Protein AF-A0A2V2N731-F1 (afdb_monomer_lite)

Structure (mmCIF, N/CA/C/O backbone):
data_AF-A0A2V2N731-F1
#
_entry.id   AF-A0A2V2N731-F1
#
loop_
_atom_site.group_PDB
_atom_site.id
_atom_site.type_symbol
_atom_site.label_atom_id
_atom_site.label_alt_id
_atom_site.label_comp_id
_atom_site.label_asym_id
_atom_site.label_entity_id
_atom_site.label_seq_id
_atom_site.pdbx_PDB_ins_code
_atom_site.Cartn_x
_atom_site.Cartn_y
_atom_site.Cartn_z
_atom_site.occupancy
_atom_site.B_iso_or_equiv
_atom_site.auth_seq_id
_atom_site.auth_comp_id
_atom_site.auth_asym_id
_atom_site.auth_atom_id
_atom_site.pdbx_PDB_model_num
ATOM 1 N N . MET A 1 1 ? -15.182 -14.551 -12.763 1.00 50.22 1 MET A N 1
ATOM 2 C CA . MET A 1 1 ? -14.120 -13.848 -13.514 1.00 50.22 1 MET A CA 1
ATOM 3 C C . MET A 1 1 ? -13.292 -13.022 -12.537 1.00 50.22 1 MET A C 1
ATOM 5 O O . MET A 1 1 ? -13.684 -11.914 -12.189 1.00 50.22 1 MET A O 1
ATOM 9 N N . THR A 1 2 ? -12.198 -13.574 -12.020 1.00 58.66 2 THR A N 1
ATOM 10 C CA . THR A 1 2 ? -11.233 -12.836 -11.190 1.00 58.66 2 THR A CA 1
ATOM 11 C C . THR A 1 2 ? -10.030 -12.498 -12.057 1.00 58.66 2 THR A C 1
ATOM 13 O O . THR A 1 2 ? -9.390 -13.401 -12.575 1.00 58.66 2 THR A O 1
ATOM 16 N N . ARG A 1 3 ? -9.729 -11.208 -12.248 1.00 71.00 3 ARG A N 1
ATOM 17 C CA . ARG A 1 3 ? -8.491 -10.771 -12.914 1.00 71.00 3 ARG A CA 1
ATOM 18 C C . ARG A 1 3 ? -7.472 -10.463 -11.817 1.00 71.00 3 ARG A C 1
ATOM 20 O O . ARG A 1 3 ? -7.626 -9.434 -11.150 1.00 71.00 3 ARG A O 1
ATOM 27 N N . PRO A 1 4 ? -6.504 -11.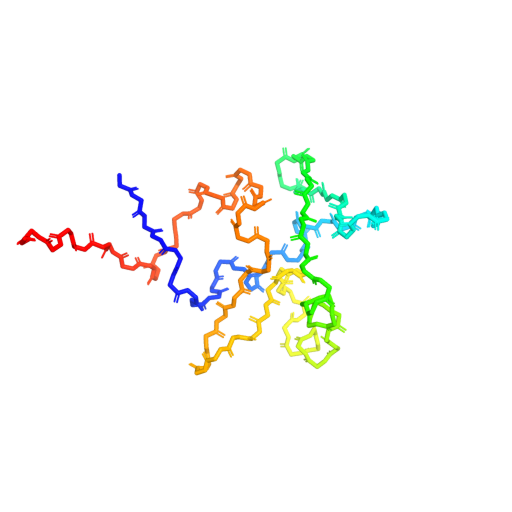350 -11.541 1.00 80.06 4 PRO A N 1
ATOM 28 C CA . PRO A 1 4 ? -5.534 -11.128 -10.475 1.00 80.06 4 PRO A CA 1
ATOM 29 C C . PRO A 1 4 ? -4.680 -9.894 -10.776 1.00 80.06 4 PRO A C 1
ATOM 31 O O . PRO A 1 4 ? -4.461 -9.514 -11.926 1.00 80.06 4 PRO A O 1
ATOM 34 N N . CYS A 1 5 ? -4.185 -9.250 -9.721 1.00 88.12 5 CYS A N 1
ATOM 35 C CA . CYS A 1 5 ? -3.274 -8.124 -9.875 1.00 88.12 5 CYS A CA 1
ATOM 36 C C . CYS A 1 5 ? -1.959 -8.588 -10.514 1.00 88.12 5 CYS A C 1
ATOM 38 O O . CYS A 1 5 ? -1.282 -9.446 -9.959 1.00 88.12 5 CYS A O 1
ATOM 40 N N . ASN A 1 6 ? -1.552 -7.958 -11.615 1.00 89.44 6 ASN A N 1
ATOM 41 C CA . ASN A 1 6 ? -0.284 -8.242 -12.297 1.00 89.44 6 ASN A CA 1
ATOM 42 C C . ASN A 1 6 ? 0.888 -7.344 -11.856 1.00 89.44 6 ASN A C 1
ATOM 44 O O . ASN A 1 6 ? 1.900 -7.266 -12.545 1.00 89.44 6 ASN A O 1
ATOM 48 N N . GLY A 1 7 ? 0.732 -6.583 -10.770 1.00 91.31 7 GLY A N 1
ATOM 49 C CA . GLY A 1 7 ? 1.798 -5.718 -10.258 1.00 91.31 7 GLY A CA 1
ATOM 50 C C . GLY A 1 7 ? 2.110 -4.480 -11.110 1.00 91.31 7 GLY A C 1
ATOM 51 O O . GLY A 1 7 ? 3.128 -3.839 -10.881 1.00 91.31 7 GLY A O 1
ATOM 52 N N . CYS A 1 8 ? 1.246 -4.071 -12.052 1.00 92.38 8 CYS A N 1
ATOM 53 C CA . CYS A 1 8 ? 1.496 -2.877 -12.880 1.00 92.38 8 CYS A CA 1
ATOM 54 C C . CYS A 1 8 ? 1.456 -1.536 -12.113 1.00 92.38 8 CYS A C 1
ATOM 56 O O . CYS A 1 8 ? 1.799 -0.489 -12.663 1.00 92.38 8 CYS A O 1
ATOM 58 N N . GLY A 1 9 ? 0.949 -1.526 -10.875 1.00 91.50 9 GLY A N 1
ATOM 59 C CA . GLY A 1 9 ? 0.869 -0.345 -10.006 1.00 91.50 9 GLY A CA 1
ATOM 60 C C . GLY A 1 9 ? -0.167 0.719 -10.401 1.00 91.50 9 GLY A C 1
ATOM 61 O O . GLY A 1 9 ? -0.491 1.569 -9.574 1.00 91.50 9 GLY A O 1
ATOM 62 N N . LYS A 1 10 ? -0.746 0.676 -11.610 1.00 91.56 10 LYS A N 1
ATOM 63 C CA . LYS A 1 10 ? -1.618 1.737 -12.162 1.00 91.56 10 LYS A CA 1
ATOM 64 C C . LYS A 1 10 ? -2.793 2.119 -11.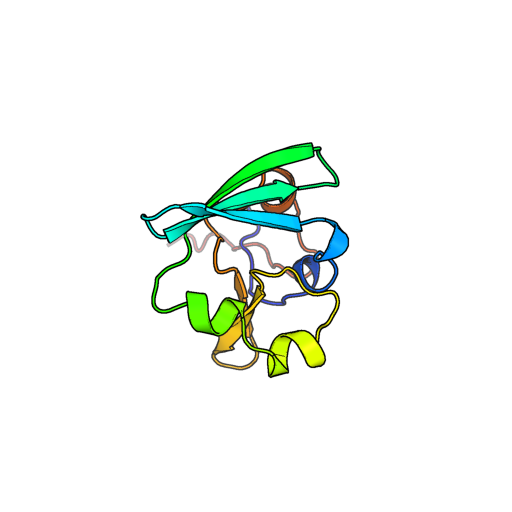258 1.00 91.56 10 LYS A C 1
ATOM 66 O O . LYS A 1 10 ? -3.038 3.307 -11.064 1.00 91.56 10 LYS A O 1
ATOM 71 N N . CYS A 1 11 ? -3.486 1.138 -10.679 1.00 90.69 11 CYS A N 1
ATOM 72 C CA . CYS A 1 11 ? -4.598 1.394 -9.759 1.00 90.69 11 CYS A CA 1
ATOM 73 C C . CYS A 1 11 ? -4.133 1.968 -8.413 1.00 90.69 11 CYS A C 1
ATOM 75 O O . CYS A 1 11 ? -4.821 2.798 -7.833 1.00 90.69 11 CYS A O 1
ATOM 77 N N . CYS A 1 12 ? -2.950 1.584 -7.932 1.00 94.44 12 CYS A N 1
ATOM 78 C CA . CYS A 1 12 ? -2.422 2.008 -6.637 1.00 94.44 12 CYS A CA 1
ATOM 79 C C . CYS A 1 12 ? -1.726 3.379 -6.682 1.00 94.44 12 CYS A C 1
ATOM 81 O O . CYS A 1 12 ? -1.669 4.057 -5.658 1.00 94.44 12 CYS A O 1
ATOM 83 N N . MET A 1 13 ? -1.217 3.813 -7.840 1.00 94.94 13 MET A N 1
ATOM 84 C CA . MET A 1 13 ? -0.401 5.031 -8.002 1.00 94.94 13 MET A CA 1
ATOM 85 C C . MET A 1 13 ? -1.088 6.349 -7.611 1.00 94.94 13 MET A C 1
ATOM 87 O O . MET A 1 13 ? -0.401 7.342 -7.397 1.00 94.94 13 MET A O 1
ATOM 91 N N . ASN A 1 14 ? -2.419 6.372 -7.505 1.00 93.19 14 ASN A N 1
ATOM 92 C CA . ASN A 1 14 ? -3.193 7.574 -7.165 1.00 93.19 14 ASN A CA 1
ATOM 93 C C . ASN A 1 14 ? -4.100 7.389 -5.936 1.00 93.19 14 ASN A C 1
ATOM 95 O O . ASN A 1 14 ? -5.023 8.172 -5.711 1.00 93.19 14 ASN A O 1
ATOM 99 N N . MET A 1 15 ? -3.855 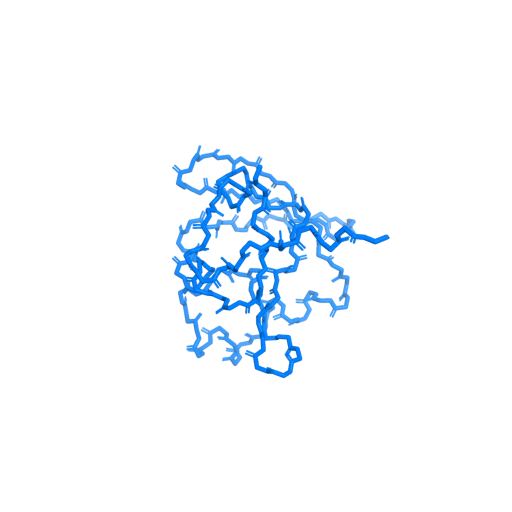6.349 -5.137 1.00 94.00 15 MET A N 1
ATOM 100 C CA . MET A 1 15 ? -4.738 5.963 -4.033 1.00 94.00 15 MET A CA 1
ATOM 101 C C . MET A 1 15 ? -4.405 6.614 -2.688 1.00 94.00 15 MET A C 1
ATOM 103 O O . MET A 1 15 ? -5.146 6.404 -1.730 1.00 94.00 15 MET A O 1
ATOM 107 N N . ARG A 1 16 ? -3.338 7.420 -2.575 1.00 94.69 16 ARG A N 1
ATOM 108 C CA . ARG A 1 16 ? -2.912 7.970 -1.273 1.00 94.69 16 ARG A CA 1
ATOM 109 C C . ARG A 1 16 ? -4.011 8.718 -0.533 1.00 94.69 16 ARG A C 1
ATOM 111 O O . ARG A 1 16 ? -4.227 8.488 0.647 1.00 94.69 16 ARG A O 1
ATOM 118 N N . GLN A 1 17 ? -4.715 9.595 -1.241 1.00 94.12 17 GLN A N 1
ATOM 119 C CA . GLN A 1 17 ? -5.793 10.412 -0.679 1.00 94.12 17 GLN A CA 1
ATOM 120 C C . GLN A 1 17 ? -6.977 9.584 -0.151 1.00 94.12 17 GLN A C 1
ATOM 122 O O . GLN A 1 17 ? -7.744 10.061 0.687 1.00 94.12 17 GLN A O 1
ATOM 127 N N . TYR A 1 18 ? -7.113 8.343 -0.626 1.00 95.69 18 TYR A N 1
ATOM 128 C CA . TYR A 1 18 ? -8.210 7.456 -0.266 1.00 95.69 18 TYR A CA 1
ATOM 129 C C . TYR A 1 18 ? -7.875 6.495 0.867 1.00 95.69 18 TYR A C 1
ATOM 131 O O . TYR A 1 18 ? -8.785 5.852 1.371 1.00 95.69 18 TYR A O 1
ATOM 139 N N . ILE A 1 19 ? -6.613 6.397 1.290 1.00 96.19 19 ILE A N 1
ATOM 140 C CA . ILE A 1 19 ? -6.180 5.473 2.340 1.00 96.19 19 ILE A CA 1
ATOM 141 C C . ILE A 1 19 ? -5.580 6.269 3.494 1.00 96.19 19 ILE A C 1
ATOM 143 O O . ILE A 1 19 ? -4.484 6.818 3.390 1.00 96.19 19 ILE A O 1
ATOM 147 N N . ARG A 1 20 ? -6.298 6.309 4.618 1.00 95.94 20 ARG A N 1
ATOM 148 C CA . ARG A 1 20 ? -5.794 6.861 5.877 1.00 95.94 20 ARG A CA 1
ATOM 149 C C . ARG A 1 20 ? -5.275 5.733 6.746 1.00 95.94 20 ARG A C 1
ATOM 151 O O . ARG A 1 20 ? -6.001 4.781 7.016 1.00 95.94 20 ARG A O 1
ATOM 158 N N . ILE A 1 21 ? -4.034 5.868 7.190 1.00 94.75 21 ILE A N 1
ATOM 159 C CA . ILE A 1 21 ? -3.425 4.978 8.174 1.00 94.75 21 ILE A CA 1
ATOM 160 C C . ILE A 1 21 ? -3.559 5.650 9.534 1.00 94.75 21 ILE A C 1
ATOM 162 O O . ILE A 1 21 ? -3.165 6.802 9.701 1.00 94.75 21 ILE A O 1
ATOM 166 N N . GLY A 1 22 ? -4.160 4.936 10.473 1.00 93.50 22 GLY A N 1
ATOM 167 C CA . GLY A 1 22 ? -4.252 5.311 11.873 1.00 93.50 22 GLY A CA 1
ATOM 168 C C . GLY A 1 22 ? -3.161 4.641 12.702 1.00 93.50 22 GLY A C 1
ATOM 169 O O . GLY A 1 22 ? -2.037 4.427 12.250 1.00 93.50 22 GLY A O 1
ATOM 170 N N . ASN A 1 23 ? -3.513 4.296 13.937 1.00 92.06 23 ASN A N 1
ATOM 171 C CA . ASN A 1 23 ? -2.582 3.709 14.892 1.00 92.06 23 ASN A CA 1
ATOM 172 C C . ASN A 1 23 ? -2.159 2.295 14.484 1.00 92.06 23 ASN A C 1
ATOM 174 O O . ASN A 1 23 ? -2.966 1.514 13.959 1.00 92.06 23 ASN A O 1
ATOM 178 N N . GLN A 1 24 ? -0.905 1.977 14.799 1.00 91.69 24 GLN A N 1
ATOM 179 C CA . GLN A 1 24 ? -0.354 0.632 14.751 1.00 91.69 24 GLN A CA 1
ATOM 180 C C . GLN A 1 24 ? -0.626 -0.085 16.081 1.00 91.69 24 GLN A C 1
ATOM 182 O O . GLN A 1 24 ? -0.374 0.456 17.157 1.00 91.69 24 GLN A O 1
ATOM 187 N N . SER A 1 25 ? -1.140 -1.306 16.003 1.00 87.81 25 SER A N 1
ATOM 188 C CA . SER A 1 25 ? -1.276 -2.234 17.121 1.00 87.81 25 SER A CA 1
ATOM 189 C C . SER A 1 25 ? 0.046 -2.963 17.380 1.00 87.81 25 SER A C 1
ATOM 191 O O . SER A 1 25 ? 0.870 -3.133 16.479 1.00 87.81 25 SER A O 1
ATOM 193 N N . SER A 1 26 ? 0.245 -3.442 18.610 1.00 82.38 26 SER A N 1
ATOM 194 C CA . SER A 1 26 ? 1.465 -4.157 19.023 1.00 82.38 26 SER A CA 1
ATOM 195 C C . SER A 1 26 ? 1.751 -5.430 18.215 1.00 82.38 26 SER A C 1
ATOM 197 O O . SER A 1 26 ? 2.893 -5.874 18.161 1.00 82.38 26 SER A O 1
ATOM 199 N N . ASP A 1 27 ? 0.744 -5.997 17.547 1.00 84.31 27 ASP A N 1
ATOM 200 C CA . ASP A 1 27 ? 0.848 -7.197 16.712 1.00 84.31 27 ASP A CA 1
ATOM 201 C C . ASP A 1 27 ? 1.234 -6.912 15.245 1.00 84.31 27 ASP A C 1
ATOM 203 O O . ASP A 1 27 ? 1.159 -7.814 14.404 1.00 84.31 27 ASP A O 1
ATOM 207 N N . GLY A 1 28 ? 1.616 -5.672 14.917 1.00 83.06 28 GLY A N 1
ATOM 208 C CA . GLY A 1 28 ? 2.011 -5.270 13.564 1.00 83.06 28 GLY A CA 1
ATOM 209 C C . GLY A 1 28 ? 0.841 -4.978 12.620 1.00 83.06 28 GLY A C 1
ATOM 210 O O . GLY A 1 28 ? 1.042 -4.870 11.408 1.00 83.06 28 GLY A O 1
ATOM 211 N N . ARG A 1 29 ? -0.385 -4.858 13.143 1.00 92.94 29 ARG A N 1
ATOM 212 C CA . ARG A 1 29 ? -1.541 -4.398 12.366 1.00 92.94 29 ARG A CA 1
ATOM 213 C C . ARG A 1 29 ? -1.681 -2.885 12.405 1.00 92.94 29 ARG A C 1
ATOM 215 O O . ARG A 1 29 ? -1.428 -2.252 13.421 1.00 92.94 29 ARG A O 1
ATOM 222 N N . PHE A 1 30 ? -2.161 -2.315 11.313 1.00 94.69 30 PHE A N 1
ATOM 223 C CA . PHE A 1 30 ? -2.516 -0.908 11.201 1.00 94.69 30 PHE A CA 1
ATOM 224 C C . PHE A 1 30 ? -4.032 -0.777 11.118 1.00 94.69 30 PHE A C 1
ATOM 226 O O . PHE A 1 30 ? -4.677 -1.431 10.295 1.00 94.69 30 PHE A O 1
ATOM 233 N N . SER A 1 31 ? -4.603 0.092 11.949 1.00 96.31 31 SER A N 1
ATOM 234 C CA . SER A 1 31 ? -5.976 0.562 11.751 1.00 96.31 31 SER A CA 1
ATOM 235 C C . SER A 1 31 ? -6.010 1.492 10.542 1.00 96.31 31 SER A C 1
ATOM 237 O O . SER A 1 31 ? -5.176 2.385 10.430 1.00 96.31 31 SER A O 1
ATOM 239 N N . CYS A 1 32 ? -6.920 1.262 9.601 1.00 97.06 32 CYS A N 1
ATOM 240 C CA . CYS A 1 32 ? -6.979 2.013 8.351 1.00 97.06 32 CYS A CA 1
ATOM 241 C C . CYS A 1 32 ? -8.416 2.392 7.988 1.00 97.06 32 CYS A C 1
ATOM 243 O O . CYS A 1 32 ? -9.376 1.744 8.406 1.00 97.06 32 CYS A O 1
ATOM 245 N N . GLU A 1 33 ? -8.557 3.434 7.174 1.00 97.56 33 GLU A N 1
ATOM 246 C CA . GLU A 1 33 ? -9.831 3.864 6.599 1.00 97.56 33 GLU A CA 1
ATOM 247 C C . GLU A 1 33 ? -9.672 4.090 5.093 1.00 97.56 33 GLU A C 1
ATOM 249 O O . GLU A 1 33 ? -8.790 4.835 4.653 1.00 97.56 33 GLU A O 1
ATOM 254 N N . CYS A 1 34 ? -10.555 3.479 4.302 1.00 96.81 34 CYS A N 1
ATOM 255 C CA . CYS A 1 34 ? -10.768 3.863 2.916 1.00 96.81 34 CYS A CA 1
ATOM 256 C C . CYS A 1 34 ? -11.745 5.043 2.875 1.00 96.81 34 CYS A C 1
ATOM 258 O O . CYS A 1 34 ? -12.949 4.876 3.056 1.00 96.81 34 CYS A O 1
ATOM 260 N N . THR A 1 35 ? -11.252 6.257 2.643 1.00 96.44 35 THR A N 1
ATOM 261 C CA . THR A 1 35 ? -12.065 7.480 2.769 1.00 96.44 35 THR A CA 1
ATOM 262 C C . THR A 1 35 ? -13.127 7.621 1.681 1.00 96.44 35 THR A C 1
ATOM 264 O O . THR A 1 35 ? -14.096 8.356 1.895 1.00 96.44 35 THR A O 1
ATOM 267 N N . LEU A 1 36 ? -12.949 6.917 0.554 1.00 93.50 36 LEU A N 1
ATOM 268 C CA . LEU A 1 36 ? -13.890 6.857 -0.565 1.00 93.50 36 LEU A CA 1
ATOM 269 C C . LEU A 1 36 ? -15.173 6.109 -0.182 1.00 93.50 36 LEU A C 1
ATOM 271 O O . LEU A 1 36 ? -16.264 6.577 -0.485 1.00 93.50 36 LEU A O 1
ATOM 275 N N . THR A 1 37 ? -15.043 4.972 0.507 1.00 95.31 37 THR A N 1
ATOM 276 C CA . THR A 1 37 ? -16.173 4.121 0.921 1.00 95.31 37 THR A CA 1
ATOM 277 C C . THR A 1 37 ? -16.533 4.262 2.399 1.00 95.31 37 THR A C 1
ATOM 279 O O . THR A 1 37 ? -17.521 3.682 2.838 1.00 95.31 37 THR A O 1
ATOM 282 N N . LYS A 1 38 ? -15.735 5.007 3.176 1.00 96.25 38 LYS A N 1
ATOM 283 C CA . LYS A 1 38 ? -15.786 5.075 4.651 1.00 96.25 38 LYS A CA 1
ATOM 284 C C . LYS A 1 38 ? -15.560 3.727 5.342 1.00 96.25 38 LYS A C 1
ATOM 286 O O . LYS A 1 38 ? -15.837 3.578 6.531 1.00 96.25 38 LYS A O 1
ATOM 291 N N . GLU A 1 39 ? -15.021 2.753 4.614 1.00 96.94 39 GLU A N 1
ATOM 292 C CA . GLU A 1 39 ? -14.718 1.425 5.132 1.00 96.94 39 GLU A CA 1
ATOM 293 C C . GLU A 1 39 ? -13.515 1.491 6.075 1.00 96.94 39 GLU A C 1
ATOM 295 O O . GLU A 1 39 ? -12.420 1.898 5.681 1.00 96.94 39 GLU A O 1
ATOM 300 N N . LYS A 1 40 ? -13.710 1.055 7.320 1.00 96.88 40 LYS A N 1
ATOM 301 C CA . LYS A 1 40 ? -12.616 0.820 8.265 1.00 96.88 40 LYS A CA 1
ATOM 302 C C . LYS A 1 40 ? -12.126 -0.613 8.108 1.00 96.88 40 LYS A C 1
ATOM 304 O O . LYS A 1 40 ? -12.932 -1.537 8.103 1.00 96.88 40 LYS A O 1
ATOM 309 N N . PHE A 1 41 ? -10.814 -0.794 8.021 1.00 95.75 41 PHE A N 1
ATOM 310 C CA . PHE A 1 41 ? -10.196 -2.108 7.866 1.00 95.75 41 PHE A CA 1
ATOM 311 C C . PHE A 1 41 ? -8.907 -2.212 8.685 1.00 95.75 41 PHE A C 1
ATOM 313 O O . PHE A 1 41 ? -8.343 -1.205 9.124 1.00 95.75 41 PHE A O 1
ATOM 320 N N . GLN A 1 42 ? -8.455 -3.443 8.917 1.00 96.12 42 GLN A N 1
ATOM 321 C CA . GLN A 1 42 ? -7.154 -3.714 9.520 1.00 96.12 42 GLN A CA 1
ATOM 322 C C . GLN A 1 42 ? -6.214 -4.290 8.477 1.00 96.12 42 GLN A C 1
ATOM 324 O O . GLN A 1 42 ? -6.585 -5.208 7.756 1.00 96.12 42 GLN A O 1
ATOM 329 N N . ALA A 1 43 ? -4.998 -3.761 8.440 1.00 95.56 43 ALA A N 1
ATOM 330 C CA . ALA A 1 43 ? -3.946 -4.187 7.535 1.00 95.56 43 ALA A CA 1
ATOM 331 C C . ALA A 1 43 ? -2.782 -4.770 8.332 1.00 95.56 43 ALA A C 1
ATOM 333 O O . ALA A 1 43 ? -2.164 -4.057 9.123 1.00 95.56 43 ALA A O 1
ATOM 334 N N . ARG A 1 44 ? -2.452 -6.045 8.125 1.00 94.31 44 ARG A N 1
ATOM 335 C CA . ARG A 1 44 ? -1.218 -6.631 8.645 1.00 94.31 44 ARG A CA 1
ATOM 336 C C . ARG A 1 44 ? -0.086 -6.350 7.662 1.00 94.31 44 ARG A C 1
ATOM 338 O O . ARG A 1 44 ? -0.152 -6.750 6.505 1.00 94.31 44 ARG A O 1
ATOM 345 N N . VAL A 1 45 ? 0.972 -5.704 8.142 1.00 91.50 45 VAL A N 1
ATOM 346 C CA . VAL A 1 45 ? 2.229 -5.552 7.397 1.00 91.50 45 VAL A CA 1
ATOM 347 C C . VAL A 1 45 ? 3.291 -6.371 8.117 1.00 91.50 45 VAL A C 1
ATOM 349 O O . VAL A 1 45 ? 3.383 -6.338 9.346 1.00 91.50 45 VAL A O 1
ATOM 352 N N . SER A 1 46 ? 4.064 -7.161 7.370 1.00 87.12 46 SER A N 1
ATOM 353 C CA . SER A 1 46 ? 5.152 -7.939 7.962 1.00 87.12 46 SER A CA 1
ATOM 354 C C . SER A 1 46 ? 6.208 -6.991 8.542 1.00 87.12 46 SER A C 1
ATOM 356 O O . SER A 1 46 ? 6.471 -5.930 7.978 1.00 87.12 46 SER A O 1
ATOM 358 N N . SER A 1 47 ? 6.863 -7.374 9.639 1.00 83.25 47 SER A N 1
ATOM 359 C CA . SER A 1 47 ? 7.928 -6.553 10.235 1.00 83.25 47 SER A CA 1
ATOM 360 C C . SER A 1 47 ? 9.066 -6.250 9.251 1.00 83.25 47 SER A C 1
ATOM 362 O O . SER A 1 47 ? 9.672 -5.184 9.327 1.00 83.25 47 SER A O 1
ATOM 364 N N . LYS A 1 48 ? 9.315 -7.156 8.295 1.00 83.69 48 LYS A N 1
ATOM 365 C CA . LYS A 1 48 ? 10.308 -6.996 7.224 1.00 83.69 48 LYS A CA 1
ATOM 366 C C . LYS A 1 48 ? 9.887 -5.958 6.178 1.00 83.69 48 LYS A C 1
ATOM 368 O O . LYS A 1 48 ? 10.744 -5.302 5.594 1.00 83.69 48 LYS A O 1
ATOM 373 N N . ASP A 1 49 ? 8.585 -5.781 5.964 1.00 87.38 49 ASP A N 1
ATOM 374 C CA . ASP A 1 49 ? 8.039 -4.857 4.967 1.00 87.38 49 ASP A CA 1
ATOM 375 C C . ASP A 1 49 ? 7.672 -3.483 5.538 1.00 87.38 49 ASP A C 1
ATOM 377 O O . ASP A 1 49 ? 7.545 -2.522 4.778 1.00 87.38 49 ASP A O 1
ATOM 381 N N . THR A 1 50 ? 7.567 -3.345 6.864 1.00 85.62 50 THR A N 1
ATOM 382 C CA . THR A 1 50 ? 7.294 -2.055 7.516 1.00 85.62 50 THR A CA 1
ATOM 383 C C . THR A 1 50 ? 8.312 -0.988 7.108 1.00 85.62 50 THR A C 1
ATOM 385 O O . THR A 1 50 ? 7.933 0.143 6.824 1.00 85.62 50 THR A O 1
ATOM 388 N N . ALA A 1 51 ? 9.598 -1.335 6.992 1.00 86.19 51 ALA A N 1
ATOM 389 C CA . ALA A 1 51 ? 10.621 -0.391 6.535 1.00 86.19 51 ALA A CA 1
ATOM 390 C C . ALA A 1 51 ? 10.367 0.106 5.097 1.00 86.19 51 ALA A C 1
ATOM 392 O O . ALA A 1 51 ? 10.573 1.282 4.807 1.00 86.19 51 ALA A O 1
ATOM 393 N N . ARG A 1 52 ? 9.861 -0.766 4.214 1.00 88.38 52 ARG A N 1
ATOM 394 C CA . ARG A 1 52 ? 9.555 -0.441 2.809 1.00 88.38 52 ARG A CA 1
ATOM 395 C C . ARG A 1 52 ? 8.338 0.473 2.690 1.00 88.38 52 ARG A C 1
ATOM 397 O O . ARG A 1 52 ? 8.313 1.353 1.839 1.00 88.38 52 ARG A O 1
ATOM 404 N N . MET A 1 53 ? 7.353 0.302 3.571 1.00 86.69 53 MET A N 1
ATOM 405 C CA . MET A 1 53 ? 6.179 1.178 3.670 1.00 86.69 53 MET A CA 1
ATOM 406 C C . MET A 1 53 ? 6.564 2.643 3.954 1.00 86.69 53 MET A C 1
ATOM 408 O O . MET A 1 53 ? 5.930 3.576 3.455 1.00 86.69 53 MET A O 1
ATOM 412 N N . PHE A 1 54 ? 7.631 2.854 4.731 1.00 85.19 54 PHE A N 1
ATOM 413 C CA . PHE A 1 54 ? 8.134 4.178 5.108 1.00 85.19 54 PHE A CA 1
ATOM 414 C C . PHE A 1 54 ? 9.349 4.641 4.286 1.00 85.19 54 PHE A C 1
ATOM 416 O O . PHE A 1 54 ? 10.030 5.589 4.686 1.00 85.19 54 PHE A O 1
ATOM 423 N N . ASP A 1 55 ? 9.620 4.018 3.134 1.00 90.00 55 ASP A N 1
ATOM 424 C CA . ASP A 1 55 ? 10.706 4.441 2.249 1.00 90.00 55 ASP A CA 1
ATOM 425 C C . ASP A 1 55 ? 10.440 5.844 1.678 1.00 90.00 55 ASP A C 1
ATOM 427 O O . ASP A 1 55 ? 9.550 6.067 0.849 1.00 90.00 55 ASP A O 1
ATOM 431 N N . ARG A 1 56 ? 11.258 6.808 2.109 1.00 89.00 56 ARG A N 1
ATOM 432 C CA . ARG A 1 56 ? 11.149 8.208 1.689 1.00 89.00 56 ARG A CA 1
ATOM 433 C C . ARG A 1 56 ? 11.458 8.401 0.209 1.00 89.00 56 ARG A C 1
ATOM 435 O O . ARG A 1 56 ? 10.853 9.276 -0.403 1.00 89.00 56 ARG A O 1
ATOM 442 N N . ASN A 1 57 ? 12.353 7.603 -0.374 1.00 91.31 57 ASN A N 1
ATOM 443 C CA . ASN A 1 57 ? 12.700 7.728 -1.790 1.00 91.31 57 ASN A CA 1
ATOM 444 C C . ASN A 1 57 ? 11.508 7.342 -2.666 1.00 91.31 57 ASN A C 1
ATOM 446 O O . ASN A 1 57 ? 11.157 8.069 -3.599 1.00 91.31 57 ASN A O 1
ATOM 450 N N . PHE A 1 58 ? 10.833 6.242 -2.321 1.00 91.00 58 PHE A N 1
ATOM 451 C CA . PHE A 1 58 ? 9.603 5.838 -2.992 1.00 91.00 58 PHE A CA 1
ATOM 452 C C . PHE A 1 58 ? 8.506 6.896 -2.841 1.00 91.00 58 PHE A C 1
ATOM 454 O O . PHE A 1 58 ? 7.906 7.308 -3.834 1.00 91.00 58 PHE A O 1
ATOM 461 N N . GLN A 1 59 ? 8.274 7.385 -1.620 1.00 90.25 59 GLN A N 1
ATOM 462 C CA . GLN A 1 59 ? 7.252 8.403 -1.358 1.00 90.25 59 GLN A CA 1
ATOM 463 C C . GLN A 1 59 ? 7.546 9.735 -2.063 1.00 90.25 59 GLN A C 1
ATOM 465 O O . GLN A 1 59 ? 6.614 10.414 -2.488 1.00 90.25 59 GLN A O 1
ATOM 470 N N . PHE A 1 60 ? 8.819 10.104 -2.221 1.00 93.31 60 PHE A N 1
ATOM 471 C CA . PHE A 1 60 ? 9.220 11.287 -2.978 1.00 93.31 60 PHE A CA 1
ATOM 472 C C . PHE A 1 60 ? 8.973 11.111 -4.480 1.00 93.31 60 PHE A C 1
ATOM 474 O O . PHE A 1 60 ? 8.427 12.002 -5.127 1.00 93.31 60 PHE A O 1
ATOM 481 N N . ARG A 1 61 ? 9.324 9.943 -5.034 1.00 94.19 61 ARG A N 1
ATOM 482 C CA . ARG A 1 61 ? 9.118 9.631 -6.455 1.00 94.19 61 ARG A CA 1
ATOM 483 C C . ARG A 1 61 ? 7.638 9.458 -6.812 1.00 94.19 61 ARG A C 1
ATOM 485 O O . ARG A 1 61 ? 7.227 9.828 -7.910 1.00 94.19 61 ARG A O 1
ATOM 492 N N . TYR A 1 62 ? 6.836 8.922 -5.892 1.00 94.44 62 TYR A N 1
ATOM 493 C CA . TYR A 1 62 ? 5.417 8.616 -6.087 1.00 94.44 62 TYR A CA 1
ATOM 494 C C . TYR A 1 62 ? 4.544 9.192 -4.956 1.00 94.44 62 TYR A C 1
ATOM 496 O O . TYR A 1 62 ? 3.909 8.450 -4.204 1.00 94.44 62 TYR A O 1
ATOM 504 N N . PRO A 1 63 ? 4.423 10.527 -4.844 1.00 94.88 63 PRO A N 1
ATOM 505 C CA . PRO A 1 63 ? 3.780 11.182 -3.698 1.00 94.88 63 PRO A CA 1
ATOM 506 C C . PRO A 1 63 ? 2.274 10.919 -3.572 1.00 94.88 63 PRO A C 1
ATOM 508 O O . PRO A 1 63 ? 1.693 11.186 -2.516 1.00 94.88 63 PRO A O 1
ATOM 511 N N . LYS A 1 64 ? 1.640 10.409 -4.636 1.00 96.25 64 LYS A N 1
ATOM 512 C CA . LYS A 1 64 ? 0.210 10.067 -4.713 1.00 96.25 64 LYS A CA 1
ATOM 513 C C . LYS A 1 64 ? -0.068 8.563 -4.602 1.00 96.25 64 LYS A C 1
ATOM 515 O O . LYS A 1 64 ? -1.239 8.171 -4.564 1.00 96.25 64 LYS A O 1
ATOM 520 N N . ALA A 1 65 ? 0.971 7.731 -4.523 1.00 96.25 65 ALA A N 1
ATOM 521 C CA . ALA A 1 65 ? 0.815 6.288 -4.431 1.00 96.25 65 ALA A CA 1
ATOM 522 C C . ALA A 1 65 ? 0.172 5.863 -3.108 1.00 96.25 65 ALA A C 1
ATOM 524 O O . ALA A 1 65 ? 0.371 6.488 -2.065 1.00 96.25 65 ALA A O 1
ATOM 525 N N . CYS A 1 66 ? -0.594 4.770 -3.160 1.00 95.94 66 CYS A N 1
ATOM 526 C CA . CYS A 1 66 ? -1.080 4.079 -1.972 1.00 95.94 66 CYS A CA 1
ATOM 527 C C . CYS A 1 66 ? 0.079 3.895 -0.976 1.00 95.94 66 CYS A C 1
ATOM 529 O O . CYS A 1 66 ? 1.138 3.425 -1.391 1.00 95.94 66 CYS A O 1
ATOM 531 N N . PRO A 1 67 ? -0.110 4.183 0.322 1.00 94.50 67 PRO A N 1
ATOM 532 C CA . PRO A 1 67 ? 0.939 4.005 1.325 1.00 94.50 67 PRO A CA 1
ATOM 533 C C . PRO A 1 67 ? 1.470 2.569 1.440 1.00 94.50 67 PRO A C 1
ATOM 535 O O . PRO A 1 67 ? 2.573 2.354 1.920 1.00 94.50 67 PRO A O 1
ATOM 538 N N . PHE A 1 68 ? 0.675 1.586 1.011 1.00 95.44 68 PHE A N 1
ATOM 539 C CA . PHE A 1 68 ? 1.039 0.169 1.012 1.00 95.44 68 PHE A CA 1
ATOM 540 C C . PHE A 1 68 ? 1.590 -0.322 -0.337 1.00 95.44 68 PHE A C 1
ATOM 542 O O . PHE A 1 68 ? 1.764 -1.529 -0.516 1.00 95.44 68 PHE A O 1
ATOM 549 N N . LEU A 1 69 ? 1.794 0.577 -1.307 1.00 95.62 69 LEU A N 1
ATOM 550 C CA . LEU A 1 69 ? 2.452 0.269 -2.574 1.00 95.62 69 LEU A CA 1
ATOM 551 C C . LEU A 1 69 ? 3.963 0.373 -2.391 1.00 95.62 69 LEU A C 1
ATOM 553 O O . LEU A 1 69 ? 4.451 1.387 -1.904 1.00 95.62 69 LEU A O 1
ATOM 557 N N . VAL A 1 70 ? 4.691 -0.646 -2.831 1.00 94.50 70 VAL A N 1
ATOM 558 C CA . VAL A 1 70 ? 6.158 -0.656 -2.836 1.00 94.50 70 VAL A CA 1
ATOM 559 C C . VAL A 1 70 ? 6.682 -1.129 -4.187 1.00 94.50 70 VAL A C 1
ATOM 561 O O . VAL A 1 70 ? 5.961 -1.799 -4.932 1.00 94.50 70 VAL A O 1
ATOM 564 N N . LEU A 1 71 ? 7.940 -0.806 -4.494 1.00 92.31 71 LEU A N 1
ATOM 565 C CA . LEU A 1 71 ? 8.664 -1.449 -5.593 1.00 92.31 71 LEU A CA 1
ATOM 566 C C . LEU A 1 71 ? 8.981 -2.896 -5.209 1.00 92.31 71 LEU A C 1
ATOM 568 O O . LEU A 1 71 ? 9.514 -3.154 -4.125 1.00 92.31 71 LEU A O 1
ATOM 572 N N . GLY A 1 72 ? 8.590 -3.818 -6.082 1.00 86.75 72 GLY A N 1
ATOM 573 C CA . GLY A 1 72 ? 8.939 -5.231 -6.047 1.00 86.75 72 GLY A CA 1
ATOM 574 C C . GLY A 1 72 ? 10.190 -5.517 -6.877 1.00 86.75 72 GLY A C 1
ATOM 575 O O . GLY A 1 72 ? 11.003 -4.630 -7.135 1.00 86.75 72 GLY A O 1
ATOM 576 N N . GLU A 1 73 ? 10.338 -6.770 -7.294 1.00 83.06 73 GLU A N 1
ATOM 577 C CA . GLU A 1 73 ? 11.428 -7.200 -8.173 1.00 83.06 73 GLU A CA 1
ATOM 578 C C . GLU A 1 73 ? 11.133 -6.846 -9.639 1.00 83.06 73 GLU A C 1
ATOM 580 O O . GLU A 1 73 ? 9.972 -6.790 -10.050 1.00 83.06 73 GLU A O 1
ATOM 585 N N . GLY A 1 74 ? 12.179 -6.605 -10.437 1.00 80.06 74 GLY A N 1
ATOM 586 C CA . GLY A 1 74 ? 12.064 -6.450 -11.894 1.00 80.06 74 GLY A CA 1
ATOM 587 C C . GLY A 1 74 ? 11.102 -5.346 -12.348 1.00 80.06 74 GLY A C 1
ATOM 588 O O . GLY A 1 74 ? 10.270 -5.585 -13.217 1.00 80.06 74 GLY A O 1
ATOM 589 N N . ASP A 1 75 ? 11.176 -4.165 -11.725 1.00 82.50 75 ASP A N 1
ATOM 590 C CA . ASP A 1 75 ? 10.314 -2.997 -11.993 1.00 82.50 75 ASP A CA 1
ATOM 591 C C . ASP A 1 75 ? 8.803 -3.217 -11.777 1.00 82.50 75 ASP A C 1
ATOM 593 O O . ASP A 1 75 ? 7.969 -2.411 -12.203 1.00 82.50 75 ASP A O 1
ATOM 597 N N . THR A 1 76 ? 8.422 -4.278 -11.064 1.00 92.06 76 THR A N 1
ATOM 598 C CA . THR A 1 76 ? 7.030 -4.506 -10.662 1.00 92.06 76 THR A CA 1
ATOM 599 C C . THR A 1 76 ? 6.676 -3.753 -9.380 1.00 92.06 76 THR A C 1
ATOM 601 O O . THR A 1 76 ? 7.537 -3.309 -8.618 1.00 92.06 76 THR A O 1
ATOM 604 N N . PHE A 1 77 ? 5.378 -3.612 -9.113 1.00 94.50 77 PHE A N 1
ATOM 605 C CA . PHE A 1 77 ? 4.866 -3.070 -7.859 1.00 94.50 77 PHE A CA 1
ATOM 606 C C . PHE A 1 77 ? 4.174 -4.148 -7.031 1.00 94.50 77 PHE A C 1
ATOM 608 O O . PHE A 1 77 ? 3.439 -4.986 -7.555 1.00 94.50 77 PHE A O 1
ATOM 615 N 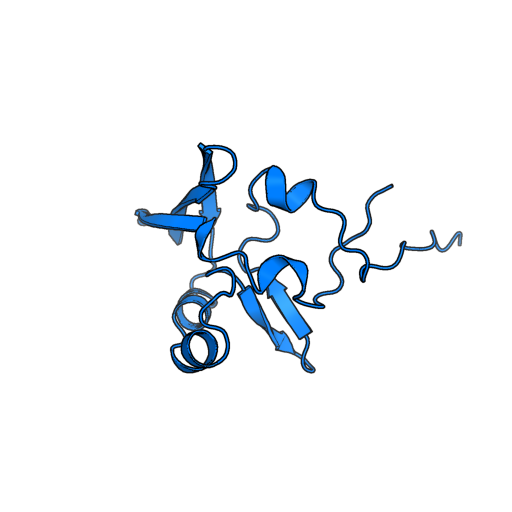N . SER A 1 78 ? 4.329 -4.067 -5.713 1.00 93.44 78 SER A N 1
ATOM 616 C CA . SER A 1 78 ? 3.704 -4.990 -4.765 1.00 93.44 78 SER A CA 1
ATOM 617 C C . SER A 1 78 ? 2.811 -4.244 -3.775 1.00 93.44 78 SER A C 1
ATOM 619 O O . SER A 1 78 ? 3.119 -3.134 -3.342 1.00 93.44 78 SER A O 1
ATOM 621 N N . CYS A 1 79 ? 1.686 -4.862 -3.412 1.00 94.06 79 CYS A N 1
ATOM 622 C CA . CYS A 1 79 ? 0.790 -4.369 -2.371 1.00 94.06 79 CYS A CA 1
ATOM 623 C C . CYS A 1 79 ? 1.079 -5.118 -1.070 1.00 94.06 79 CYS A C 1
ATOM 625 O O . CYS A 1 79 ? 0.797 -6.312 -0.9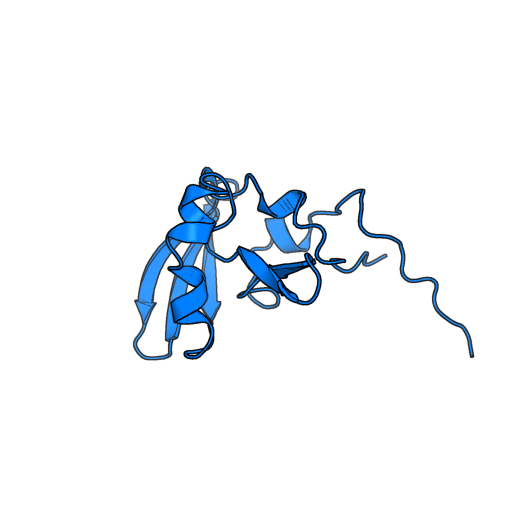79 1.00 94.06 79 CYS A O 1
ATOM 627 N N . LEU A 1 80 ? 1.588 -4.415 -0.056 1.00 94.38 80 LEU A N 1
ATOM 628 C CA . LEU A 1 80 ? 1.956 -5.022 1.232 1.00 94.38 80 LEU A CA 1
ATOM 629 C C . LEU A 1 80 ? 0.766 -5.609 2.001 1.00 94.38 80 LEU A C 1
ATOM 631 O O . LEU A 1 80 ? 0.951 -6.423 2.896 1.00 94.38 80 LEU A O 1
ATOM 635 N N . ILE A 1 81 ? -0.452 -5.200 1.645 1.00 94.31 81 ILE A N 1
ATOM 636 C CA . ILE A 1 81 ? -1.694 -5.598 2.312 1.00 94.31 81 ILE A CA 1
ATOM 637 C C . ILE A 1 81 ? -2.623 -6.348 1.358 1.00 94.31 81 ILE A C 1
ATOM 639 O O . ILE A 1 81 ? -3.835 -6.246 1.486 1.00 94.31 81 ILE A O 1
ATOM 643 N N . TYR A 1 82 ? -2.090 -7.055 0.353 1.00 92.50 82 TYR A N 1
ATOM 644 C CA . TYR A 1 82 ? -2.892 -7.634 -0.734 1.00 92.50 82 TYR A CA 1
ATOM 645 C C . TYR A 1 82 ? -4.106 -8.450 -0.248 1.00 92.50 82 TYR A C 1
ATOM 647 O O . TYR A 1 82 ? -5.202 -8.322 -0.800 1.00 92.50 82 TYR A O 1
ATOM 655 N N . ASN A 1 83 ? -3.946 -9.228 0.821 1.00 91.62 83 ASN A N 1
ATOM 656 C CA . ASN A 1 83 ? -5.032 -10.020 1.408 1.00 91.62 83 ASN A CA 1
ATOM 657 C C . ASN A 1 83 ? -5.995 -9.164 2.253 1.00 91.62 83 ASN A C 1
ATOM 659 O O . ASN A 1 83 ? -7.210 -9.361 2.224 1.00 91.62 83 ASN A O 1
ATOM 663 N N . ASP A 1 84 ? -5.470 -8.133 2.910 1.00 94.75 84 ASP A N 1
ATOM 664 C CA . ASP A 1 84 ? -6.198 -7.232 3.810 1.00 94.75 84 ASP A CA 1
ATOM 665 C C . ASP A 1 84 ? -6.739 -5.971 3.109 1.00 94.75 84 ASP A C 1
ATOM 667 O O . ASP A 1 84 ? -7.187 -5.024 3.756 1.00 94.75 84 ASP A O 1
ATOM 671 N N . ARG A 1 85 ? -6.692 -5.930 1.771 1.00 94.00 85 ARG A N 1
ATOM 672 C CA . ARG A 1 85 ? -7.195 -4.806 0.970 1.00 94.00 85 ARG A CA 1
ATOM 673 C C . ARG A 1 85 ? -8.658 -4.491 1.321 1.00 94.00 85 ARG A C 1
ATOM 675 O O . ARG A 1 85 ? -9.446 -5.430 1.441 1.00 94.00 85 ARG A O 1
ATOM 682 N N . PRO A 1 86 ? -9.051 -3.205 1.370 1.00 95.00 86 PRO A N 1
ATOM 683 C CA . PRO A 1 86 ? -10.452 -2.834 1.538 1.00 95.00 86 PRO A CA 1
ATOM 684 C C . PRO A 1 86 ? -11.298 -3.338 0.362 1.00 95.00 86 PRO A C 1
ATOM 686 O O . PRO A 1 86 ? -10.783 -3.557 -0.744 1.00 95.00 86 PRO A O 1
ATOM 689 N N . GLY A 1 87 ? -12.603 -3.485 0.578 1.00 93.00 87 GLY A N 1
ATOM 690 C CA . GLY A 1 87 ? -13.562 -3.994 -0.402 1.00 93.00 87 GLY A CA 1
ATOM 691 C C . GLY A 1 87 ? -13.504 -3.268 -1.749 1.00 93.00 87 GLY A C 1
ATOM 692 O O . GLY A 1 87 ? -13.541 -3.919 -2.797 1.00 93.00 87 GLY A O 1
ATOM 693 N N . HIS A 1 88 ? -13.293 -1.945 -1.745 1.00 91.31 88 HIS A N 1
ATOM 694 C CA . HIS A 1 88 ? -13.090 -1.167 -2.975 1.00 91.31 88 HIS A CA 1
ATOM 695 C C . HIS A 1 88 ? -11.899 -1.681 -3.802 1.00 91.31 88 HIS A C 1
ATOM 697 O O . HIS A 1 88 ? -12.022 -1.926 -5.000 1.00 91.31 88 HIS A O 1
ATOM 703 N N . CYS A 1 89 ? -10.752 -1.906 -3.158 1.00 91.88 89 CYS A N 1
ATOM 704 C CA . CYS A 1 89 ? -9.536 -2.377 -3.820 1.00 91.88 89 CYS A CA 1
ATOM 705 C C . CYS A 1 89 ? -9.646 -3.829 -4.307 1.00 91.88 89 CYS A C 1
ATOM 707 O O . CYS A 1 89 ? -8.984 -4.188 -5.278 1.00 91.88 89 CYS A O 1
ATOM 709 N N . ARG A 1 90 ? -10.442 -4.670 -3.634 1.00 90.12 90 ARG A N 1
ATOM 710 C CA . ARG A 1 90 ? -10.708 -6.053 -4.070 1.00 90.12 90 ARG A CA 1
ATOM 711 C C . ARG A 1 90 ? -11.634 -6.109 -5.284 1.00 90.12 90 ARG A C 1
ATOM 713 O O . ARG A 1 90 ? -11.454 -6.969 -6.135 1.00 90.12 90 ARG A O 1
ATOM 720 N N . SER A 1 91 ? -12.592 -5.187 -5.361 1.00 87.50 91 SER A N 1
ATOM 721 C CA . SER A 1 91 ? -13.588 -5.128 -6.440 1.00 87.50 91 SER A CA 1
ATOM 722 C C . SER A 1 91 ? -13.075 -4.417 -7.696 1.00 87.50 91 SER A C 1
ATOM 724 O O . SER A 1 91 ? -13.687 -4.509 -8.757 1.00 87.50 91 SER A O 1
ATOM 726 N N . PHE A 1 92 ? -11.967 -3.678 -7.590 1.00 85.31 92 PHE A N 1
ATOM 727 C CA . PHE A 1 92 ? -11.412 -2.921 -8.705 1.00 85.31 92 PHE A CA 1
ATOM 728 C C . PHE A 1 92 ? -10.788 -3.841 -9.764 1.00 85.31 92 PHE A C 1
ATOM 730 O O . PHE A 1 92 ? -9.828 -4.561 -9.488 1.00 85.31 92 PHE A O 1
ATOM 737 N N . LEU A 1 93 ? -11.272 -3.749 -11.005 1.00 82.81 93 LEU A N 1
ATOM 738 C CA . LEU A 1 93 ? -10.709 -4.452 -12.157 1.00 82.81 93 LEU A CA 1
ATOM 739 C C . LEU A 1 93 ? -9.757 -3.529 -12.921 1.00 82.81 93 LEU A C 1
ATOM 741 O O . LEU A 1 93 ? -10.178 -2.603 -13.613 1.00 82.81 93 LEU A O 1
ATOM 745 N N . CYS A 1 94 ? -8.454 -3.779 -12.810 1.00 86.00 94 CYS A N 1
ATOM 746 C CA . CYS A 1 94 ? -7.467 -3.012 -13.561 1.00 86.00 94 CYS A CA 1
ATOM 747 C C . CYS A 1 94 ? -7.466 -3.439 -15.034 1.00 86.00 94 CYS A C 1
ATOM 749 O O . CYS A 1 94 ? -7.260 -4.611 -15.340 1.00 86.00 94 CYS A O 1
ATOM 751 N N . SER A 1 95 ? -7.615 -2.478 -15.948 1.00 84.19 95 SER A N 1
ATOM 752 C CA . SER A 1 95 ? -7.592 -2.711 -17.401 1.00 84.19 95 SER A CA 1
ATOM 753 C C . SER A 1 95 ? -6.282 -3.316 -17.918 1.00 84.19 95 SER A C 1
ATOM 755 O O . SER A 1 95 ? -6.263 -3.893 -18.999 1.00 84.19 95 SER A O 1
ATOM 757 N N . HIS A 1 96 ? -5.194 -3.200 -17.152 1.00 83.81 96 HIS A N 1
ATOM 758 C CA . HIS A 1 96 ? -3.893 -3.776 -17.486 1.00 83.81 96 HIS A CA 1
ATOM 759 C C . HIS A 1 96 ? -3.712 -5.214 -16.994 1.00 83.81 96 HIS A C 1
ATOM 761 O O . HIS A 1 96 ? -2.768 -5.871 -17.428 1.00 83.81 96 HIS A O 1
ATOM 767 N N . CYS A 1 97 ? -4.552 -5.696 -16.073 1.00 80.19 97 CYS A N 1
ATOM 768 C CA . CYS A 1 97 ? -4.510 -7.094 -15.652 1.00 80.19 97 CYS A CA 1
ATOM 769 C C . CYS A 1 97 ? -5.092 -7.941 -16.781 1.00 80.19 97 CYS A C 1
ATOM 771 O O . CYS A 1 97 ? -6.194 -7.663 -17.247 1.00 80.19 97 CYS A O 1
ATOM 773 N N . LYS A 1 98 ? -4.349 -8.941 -17.255 1.00 72.44 98 LYS A N 1
ATOM 774 C CA . LYS A 1 98 ? -4.872 -9.900 -18.232 1.00 72.44 98 LYS A CA 1
ATOM 775 C C . LYS A 1 98 ? -5.769 -10.907 -17.512 1.00 72.44 98 LYS A C 1
ATOM 777 O O . LYS A 1 98 ? -5.703 -11.036 -16.291 1.00 72.44 98 LYS A O 1
ATOM 782 N N . GLU A 1 99 ? -6.674 -11.52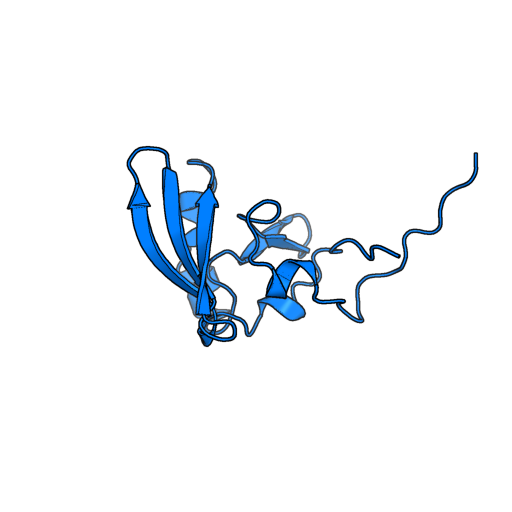6 -18.254 1.00 64.25 99 GLU A N 1
ATOM 783 C CA . GLU A 1 99 ? -7.377 -12.701 -17.739 1.00 64.25 99 GLU A CA 1
ATOM 784 C C . GLU A 1 99 ? -6.350 -13.826 -17.582 1.00 64.25 99 GLU A C 1
ATOM 786 O O . GLU A 1 99 ? -5.435 -13.935 -18.400 1.00 64.25 99 GLU A O 1
ATOM 791 N N . GLU A 1 100 ? -6.451 -14.596 -16.502 1.00 58.91 100 GLU A N 1
ATOM 792 C CA . GLU A 1 100 ? -5.806 -15.904 -16.471 1.00 58.91 100 GLU A CA 1
ATOM 793 C C . GLU A 1 100 ? -6.612 -16.772 -17.438 1.00 58.91 100 GLU A C 1
ATOM 795 O O . GLU A 1 100 ? -7.794 -17.024 -17.204 1.00 58.91 100 GLU A O 1
ATOM 800 N N . GLU A 1 101 ? -6.012 -17.146 -18.567 1.00 51.03 101 GLU A N 1
ATOM 801 C CA . GLU A 1 101 ? -6.526 -18.267 -19.345 1.00 51.03 101 GLU A CA 1
ATOM 802 C C . GLU A 1 101 ? -6.389 -19.489 -18.434 1.00 51.03 101 GLU A C 1
ATOM 804 O O . GLU A 1 101 ? -5.285 -19.802 -17.987 1.00 51.03 101 GLU A O 1
ATOM 809 N N . GLU A 1 102 ? -7.508 -20.127 -18.082 1.00 49.78 102 GLU A N 1
ATOM 810 C CA . GLU A 1 102 ? -7.480 -21.441 -17.444 1.00 49.78 102 GLU A CA 1
ATOM 811 C C . GLU A 1 102 ? -6.696 -22.371 -18.380 1.00 49.78 102 GLU A C 1
ATOM 813 O O . GLU A 1 102 ? -7.216 -22.820 -19.404 1.00 49.78 102 GLU A O 1
ATOM 818 N N . GLU A 1 103 ? -5.421 -22.623 -18.066 1.00 46.12 103 GLU A N 1
ATOM 819 C CA . GLU A 1 103 ? -4.658 -23.712 -18.664 1.00 46.12 103 GLU A CA 1
ATOM 820 C C . GLU A 1 103 ? -5.359 -25.008 -18.262 1.00 46.12 103 GLU A C 1
ATOM 822 O O . GLU A 1 103 ? -5.146 -25.584 -17.198 1.00 46.12 103 GLU A O 1
ATOM 827 N N . ASN A 1 104 ? -6.270 -25.433 -19.127 1.00 47.41 104 ASN A N 1
ATOM 828 C CA . ASN A 1 104 ? -6.864 -26.748 -19.106 1.00 47.41 104 ASN A CA 1
ATOM 829 C C . ASN A 1 104 ? -5.759 -27.760 -19.437 1.00 47.41 104 ASN A C 1
ATOM 831 O O . ASN A 1 104 ? -5.452 -27.973 -20.615 1.00 47.41 104 ASN A O 1
ATOM 835 N N . LYS A 1 105 ? -5.142 -28.362 -18.414 1.00 36.97 105 LYS A N 1
ATOM 836 C CA . LYS A 1 105 ? -4.401 -29.615 -18.571 1.00 36.97 105 LYS A CA 1
ATOM 837 C C . LYS A 1 105 ? -4.321 -30.446 -17.297 1.00 36.97 105 LYS A C 1
ATOM 839 O O . LYS A 1 105 ? -3.878 -29.910 -16.261 1.00 36.97 105 LYS A O 1
#

pLDDT: mean 87.53, std 12.39, range [36.97, 97.56]

Radius of gyration: 14.33 Å; chains: 1; bounding box: 29×41×38 Å

Organism: NCBI:txid668570

Sequence (105 aa):
MTRPCNGCGKCCMNMRQYIRIGNQSSDGRFSCECTLTKEKFQARVSSKDTARMFDRNFQFRYPKACPFLVLGEGDTFSCLIYNDRPGHCRSFLCSHCKEEEEENK

Foldseek 3Di:
DAQDDPQAQPVQLQQQVQKDWDDADPQQKTFIARNVVRDIFIAHADPVCVVQLPDPVCCVVRVRGHSQWGQDPPRGIDGRRSVRDPPVVRPDDDPPRDDPDPPDD

Secondary structure (DSSP, 8-state):
------S--TTTTT-GGGEEEEEEPTTSEEEEEETTTTEEEEEE--HHHHHHHT-HHHHHH-TTS-TTEEE-STT-EEETTTTT--HHHHH---TTSPP------